Protein AF-A0A9E4IC62-F1 (afdb_monomer)

pLDDT: mean 74.71, std 20.38, range [38.25, 97.38]

Sequence (170 aa):
MLGARYSTEEQSGFHDVWRYAGFLMGIPDTILFTDESHALELIRIGTICEPPPTMEAIIMANALINSAPLVANIKDPDERDRLVNKLIYPIARGLVGDELSDQLNFPGKGKLLFPLLAYRLDQRVKKLKQSIGFAEASDFSQLLQASAYDDAGLQYLLPDHGHAERSSQW

Mean predicted aligned error: 15.12 Å

Secondary structure (DSSP, 8-state):
--S----HHHHHHHHHHHHHHHHHTT--GGGS--SHHHHHHHHHHHHHHPPPPPHHHHHHHHHHHHHHHHHTT---HHHHHHHIIIIIHHHHHHHH-HHHHHHTT-SS---THHHHHHHHHHHHHHHHHHHTS-----HHHHHHHTTS---S-------SSTT-S-PPP-

Solvent-accessible surface area (backbone atoms only — not comparable to full-atom values): 10651 Å² total; per-residue (Å²): 127,98,73,79,85,73,55,76,66,55,51,50,52,56,51,52,53,54,43,50,51,41,48,76,73,63,52,56,75,92,77,52,57,87,48,70,68,50,40,53,50,52,48,54,54,47,64,72,70,53,74,81,70,49,72,68,53,26,30,50,54,51,50,56,57,67,41,51,42,54,79,71,67,53,80,52,65,71,58,38,54,48,46,39,67,72,46,50,42,47,48,50,31,65,73,70,31,64,68,60,28,57,63,44,64,55,76,79,83,80,63,62,60,56,65,58,48,50,52,55,48,50,53,51,52,51,55,53,43,57,74,70,72,65,89,81,94,64,72,68,67,55,60,60,58,74,72,63,85,80,94,72,79,90,81,86,79,85,72,89,53,79,85,56,97,68,69,80,83,130

Nearest PDB structures (foldseek):
  5z62-assembly1_E  TM=1.525E-01  e=9.056E+00  Homo sapiens

Foldseek 3Di:
DVPDDDDPVVQVVVLVVVLVVCVVVVNDPVQRADDPVSVVVSVVVVVVPDDQDDLVSLLVVVVVLLCPVVLVVPDDPVVSVCCSLVPVLLVVCVVVHVPNSVSSVRDDDHPVCPVVVVVVVVVVVVVVVVVVDDDDDDPPVVVVVSPDDDDDDDDDDDAPDSDDPDRDDD

Structure (mmCIF, N/CA/C/O backbone):
data_AF-A0A9E4IC62-F1
#
_entry.id   AF-A0A9E4IC62-F1
#
loop_
_atom_site.group_PDB
_atom_site.id
_atom_site.type_symbol
_atom_site.label_atom_id
_atom_site.label_alt_id
_atom_site.label_comp_id
_atom_site.label_asym_id
_atom_site.label_entity_id
_atom_site.label_seq_id
_atom_site.pdbx_PDB_ins_code
_atom_site.Cartn_x
_atom_site.Cartn_y
_atom_site.Cartn_z
_atom_site.occupancy
_atom_site.B_iso_or_equiv
_atom_site.auth_seq_id
_atom_site.auth_comp_id
_atom_site.auth_asym_id
_atom_site.auth_atom_id
_atom_site.pdbx_PDB_model_num
ATOM 1 N N . MET A 1 1 ? 2.088 6.415 9.948 1.00 47.06 1 MET A N 1
ATOM 2 C CA . MET A 1 1 ? 1.971 7.596 9.056 1.00 47.06 1 MET A CA 1
ATOM 3 C C . MET A 1 1 ? 3.331 8.265 8.889 1.00 47.06 1 MET A C 1
ATOM 5 O O . MET A 1 1 ? 4.094 8.289 9.846 1.00 47.06 1 MET A O 1
ATOM 9 N N . LEU A 1 2 ? 3.639 8.804 7.704 1.00 58.84 2 LEU A N 1
ATOM 10 C CA . LEU A 1 2 ? 4.930 9.411 7.308 1.00 58.84 2 LEU A CA 1
ATOM 11 C C . LEU A 1 2 ? 5.279 10.735 8.041 1.00 58.84 2 LEU A C 1
ATOM 13 O O . LEU A 1 2 ? 5.909 11.625 7.477 1.00 58.84 2 LEU A O 1
ATOM 17 N N . GLY A 1 3 ? 4.865 10.890 9.302 1.00 67.06 3 GLY A N 1
ATOM 18 C CA . GLY A 1 3 ? 5.089 12.087 10.118 1.00 67.06 3 GLY A CA 1
ATOM 19 C C . GLY A 1 3 ? 4.026 13.181 9.982 1.00 67.06 3 GLY A C 1
ATOM 20 O O . GLY A 1 3 ? 4.205 14.252 10.560 1.00 67.06 3 GLY A O 1
ATOM 21 N N . ALA A 1 4 ? 2.931 12.930 9.256 1.00 75.56 4 ALA A N 1
ATOM 22 C CA . ALA A 1 4 ? 1.772 13.820 9.238 1.00 75.56 4 ALA A CA 1
ATOM 23 C C . ALA A 1 4 ? 1.162 13.931 10.646 1.00 75.56 4 ALA A C 1
ATOM 25 O O . ALA A 1 4 ? 1.052 12.933 11.361 1.00 75.56 4 ALA A O 1
ATOM 26 N N . ARG A 1 5 ? 0.804 15.152 11.049 1.00 80.50 5 ARG A N 1
ATOM 27 C CA . ARG A 1 5 ? 0.121 15.434 12.315 1.00 80.50 5 ARG A CA 1
ATOM 28 C C . ARG A 1 5 ? -1.299 15.861 11.992 1.00 80.50 5 ARG A C 1
ATOM 30 O O . ARG A 1 5 ? -1.471 16.821 11.252 1.00 80.50 5 ARG A O 1
ATOM 37 N N . TYR A 1 6 ? -2.259 15.157 12.569 1.00 83.31 6 TYR A N 1
ATOM 38 C CA . TYR A 1 6 ? -3.678 15.453 12.442 1.00 83.31 6 TYR A CA 1
ATOM 39 C C . TYR A 1 6 ? -4.208 15.914 13.795 1.00 83.31 6 TYR A C 1
ATOM 41 O O . TYR A 1 6 ? -3.766 15.424 14.838 1.00 83.31 6 TYR A O 1
ATOM 49 N N . SER A 1 7 ? -5.135 16.861 13.775 1.00 89.06 7 SER A N 1
ATOM 50 C CA . SER A 1 7 ? -5.974 17.171 14.927 1.00 89.06 7 SER A CA 1
ATOM 51 C C . SER A 1 7 ? -6.918 16.004 15.235 1.00 89.06 7 SER A C 1
ATOM 53 O O . SER A 1 7 ? -7.176 15.147 14.390 1.00 89.06 7 SER A O 1
ATOM 55 N N . THR A 1 8 ? -7.456 15.971 16.454 1.00 88.69 8 THR A N 1
ATOM 56 C CA . THR A 1 8 ? -8.436 14.953 16.862 1.00 88.69 8 THR A CA 1
ATOM 57 C C . THR A 1 8 ? -9.689 14.981 15.984 1.00 88.69 8 THR A C 1
ATOM 59 O O . THR A 1 8 ? -10.233 13.931 15.658 1.00 88.69 8 THR A O 1
ATOM 62 N N . GLU A 1 9 ? -10.118 16.172 15.560 1.00 89.81 9 GLU A N 1
ATOM 63 C CA . GLU A 1 9 ? -11.264 16.344 14.663 1.00 89.81 9 GLU A CA 1
ATOM 64 C C . GLU A 1 9 ? -10.987 15.753 13.274 1.00 89.81 9 GLU A C 1
ATOM 66 O O . GLU A 1 9 ? -11.794 14.976 12.769 1.00 89.81 9 GLU A O 1
ATOM 71 N N . GLU A 1 10 ? -9.815 16.029 12.690 1.00 88.31 10 GLU A N 1
ATOM 72 C CA . GLU A 1 10 ? -9.419 15.442 11.403 1.00 88.31 10 GLU A CA 1
ATOM 73 C C . GLU A 1 10 ? -9.332 13.914 11.477 1.00 88.31 10 GLU A C 1
ATOM 75 O O . GLU A 1 10 ? -9.809 13.232 10.574 1.00 88.31 10 GLU A O 1
ATOM 80 N N . GLN A 1 11 ? -8.760 13.362 12.553 1.00 86.12 11 GLN A N 1
ATOM 81 C CA . GLN A 1 11 ? -8.681 11.909 12.749 1.00 86.12 11 GLN A CA 1
ATOM 82 C C . GLN A 1 11 ? -10.071 11.272 12.814 1.00 86.12 11 GLN A C 1
ATOM 84 O O . GLN A 1 11 ? -10.315 10.276 12.134 1.00 86.12 11 GLN A O 1
ATOM 89 N N . SER A 1 12 ? -10.992 11.869 13.578 1.00 85.88 12 SER A N 1
ATOM 90 C CA . SER A 1 12 ? -12.381 11.401 13.647 1.00 85.88 12 SER A CA 1
ATOM 91 C C . SER A 1 12 ? -13.050 11.455 12.276 1.00 85.88 12 SER A C 1
ATOM 93 O O . SER A 1 12 ? -13.643 10.469 11.849 1.00 85.88 12 SER A O 1
ATOM 95 N N . GLY A 1 13 ? -12.879 12.560 11.543 1.00 88.69 13 GLY A N 1
ATOM 96 C CA . GLY A 1 13 ? -13.423 12.704 10.194 1.00 88.69 13 GLY A CA 1
ATOM 97 C C . GLY A 1 13 ? -12.909 11.634 9.226 1.00 88.69 13 GLY A C 1
ATOM 98 O O . GLY A 1 13 ? -13.690 11.069 8.462 1.00 88.69 13 GLY A O 1
ATOM 99 N N . PHE A 1 14 ? -11.617 11.289 9.286 1.00 88.19 14 PHE A N 1
ATOM 100 C CA . PHE A 1 14 ? -11.068 10.184 8.493 1.00 88.19 14 PHE A CA 1
ATOM 101 C C . PHE A 1 14 ? -11.708 8.838 8.852 1.00 88.19 14 PHE A C 1
ATOM 103 O O . PHE A 1 14 ? -12.052 8.073 7.948 1.00 88.19 14 PHE A O 1
ATOM 110 N N . HIS A 1 15 ? -11.885 8.543 10.141 1.00 89.81 15 HIS A N 1
ATOM 111 C CA . HIS A 1 15 ? -12.514 7.297 10.583 1.00 89.81 15 HIS A CA 1
ATOM 112 C C . HIS A 1 15 ? -13.972 7.199 10.129 1.00 89.81 15 HIS A C 1
ATOM 114 O O . HIS A 1 15 ? -14.364 6.170 9.580 1.00 89.81 15 HIS A O 1
ATOM 120 N N . ASP A 1 16 ? -14.746 8.272 10.282 1.00 91.81 16 ASP A N 1
ATOM 121 C CA . ASP A 1 16 ? -16.166 8.293 9.931 1.00 91.81 16 ASP A CA 1
ATOM 122 C C . ASP A 1 16 ? -16.386 8.092 8.429 1.00 91.81 16 ASP A C 1
ATOM 124 O O . ASP A 1 16 ? -17.244 7.302 8.028 1.00 91.81 16 ASP A O 1
ATOM 128 N N . VAL A 1 17 ? -15.569 8.737 7.588 1.00 94.31 17 VAL A N 1
ATOM 129 C CA . VAL A 1 17 ? -15.640 8.579 6.127 1.00 94.31 17 VAL A CA 1
ATOM 130 C C . VAL A 1 17 ? -15.375 7.131 5.720 1.00 94.31 17 VAL A C 1
ATOM 132 O O . VAL A 1 17 ? -16.151 6.560 4.953 1.00 94.31 17 VAL A O 1
ATOM 135 N N . TRP A 1 18 ? -14.317 6.508 6.245 1.00 93.81 18 TRP A N 1
ATOM 136 C CA . TRP A 1 18 ? -13.982 5.123 5.898 1.00 93.81 18 TRP A CA 1
ATOM 137 C C . TRP A 1 18 ? -14.968 4.108 6.478 1.00 93.81 18 TRP A C 1
ATOM 139 O O . TRP A 1 18 ? -15.310 3.134 5.804 1.00 93.81 18 TRP A O 1
ATOM 149 N N . ARG A 1 19 ? -15.480 4.349 7.690 1.00 93.75 19 ARG A N 1
ATOM 150 C CA . ARG A 1 19 ? -16.527 3.522 8.299 1.00 93.75 19 ARG A CA 1
ATOM 151 C C . ARG A 1 19 ? -17.801 3.577 7.459 1.00 93.75 19 ARG A C 1
ATOM 153 O O . ARG A 1 19 ? -18.380 2.539 7.144 1.00 93.75 19 ARG A O 1
ATOM 160 N N . TYR A 1 20 ? -18.214 4.772 7.046 1.00 95.19 20 TYR A N 1
ATOM 161 C CA . TYR A 1 20 ? -19.399 4.946 6.213 1.00 95.19 20 TYR A CA 1
ATOM 162 C C . TYR A 1 20 ? -19.219 4.350 4.812 1.00 95.19 20 TYR A C 1
ATOM 164 O O . TYR A 1 20 ? -20.123 3.684 4.311 1.00 95.19 20 TYR A O 1
ATOM 172 N N . ALA A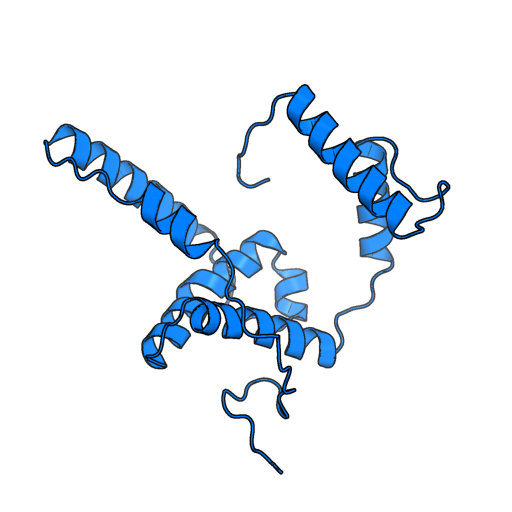 1 21 ? -18.040 4.501 4.202 1.00 95.88 21 ALA A N 1
ATOM 173 C CA . ALA A 1 21 ? -17.723 3.834 2.941 1.00 95.88 21 ALA A CA 1
ATOM 174 C C . ALA A 1 21 ? -17.842 2.303 3.065 1.00 95.88 21 ALA A C 1
ATOM 176 O O . ALA A 1 21 ? -18.448 1.664 2.208 1.00 95.88 21 ALA A O 1
ATOM 177 N N . GLY A 1 22 ? -17.337 1.718 4.157 1.00 94.00 22 GLY A N 1
ATOM 178 C CA . GLY A 1 22 ? -17.493 0.292 4.455 1.00 94.00 22 GLY A CA 1
ATOM 179 C C . GLY A 1 22 ? -18.956 -0.140 4.578 1.00 94.00 22 GLY A C 1
ATOM 180 O O . GLY A 1 22 ? -19.361 -1.133 3.974 1.00 94.00 22 GLY A O 1
ATOM 181 N N . PHE A 1 23 ? -19.765 0.646 5.291 1.00 96.12 23 PHE A N 1
ATOM 182 C CA . PHE A 1 23 ? -21.206 0.420 5.398 1.00 96.12 23 PHE A CA 1
ATOM 183 C C . PHE A 1 23 ? -21.894 0.430 4.022 1.00 96.12 23 PHE A C 1
ATOM 185 O O . PHE A 1 23 ? -22.658 -0.481 3.706 1.00 96.12 23 PHE A O 1
ATOM 192 N N . LEU A 1 24 ? -21.579 1.409 3.166 1.00 97.38 24 LEU A N 1
ATOM 193 C CA . LEU A 1 24 ? -22.135 1.496 1.810 1.00 97.38 24 LEU A CA 1
ATOM 194 C C . LEU A 1 24 ? -21.718 0.327 0.905 1.00 97.38 24 LEU A C 1
ATOM 196 O O . LEU A 1 24 ? -22.486 -0.065 0.030 1.00 97.38 24 LEU A O 1
ATOM 200 N N . MET A 1 25 ? -20.534 -0.252 1.124 1.00 96.88 25 MET A N 1
ATOM 201 C CA . MET A 1 25 ? -20.084 -1.467 0.433 1.00 96.88 25 MET A CA 1
ATOM 202 C C . MET A 1 25 ? -20.756 -2.750 0.958 1.00 96.88 25 MET A C 1
ATOM 204 O O . MET A 1 25 ? -20.513 -3.826 0.417 1.00 96.88 25 MET A O 1
ATOM 208 N N . GLY A 1 26 ? -21.607 -2.654 1.986 1.00 96.06 26 GLY A N 1
ATOM 209 C CA . GLY A 1 26 ? -22.339 -3.787 2.554 1.00 96.06 26 GLY A CA 1
ATOM 210 C C . GLY A 1 26 ? -21.545 -4.600 3.577 1.00 96.06 26 GLY A C 1
ATOM 211 O O . GLY A 1 26 ? -21.886 -5.756 3.827 1.00 96.06 26 GLY A O 1
ATOM 212 N N . ILE A 1 27 ? -20.490 -4.027 4.169 1.00 94.62 27 ILE A N 1
ATOM 213 C CA . ILE A 1 27 ? -19.766 -4.672 5.271 1.00 94.62 27 ILE A CA 1
ATOM 214 C C . ILE A 1 27 ? -20.720 -4.813 6.471 1.00 94.62 27 ILE A C 1
ATOM 216 O O . ILE A 1 27 ? -21.293 -3.809 6.897 1.00 94.62 27 ILE A O 1
ATOM 220 N N . PRO A 1 28 ? -20.895 -6.022 7.041 1.00 94.00 28 PRO A N 1
ATOM 221 C CA . PRO A 1 28 ? -21.763 -6.219 8.197 1.00 94.00 28 PRO A CA 1
ATOM 222 C C . PRO A 1 28 ? -21.336 -5.366 9.395 1.00 94.00 28 PRO A C 1
ATOM 224 O O . PRO A 1 28 ? -20.153 -5.328 9.739 1.00 94.00 28 PRO A O 1
ATOM 227 N N . ASP A 1 29 ? -22.308 -4.783 10.102 1.00 91.31 29 ASP A N 1
ATOM 228 C CA . ASP A 1 29 ? -22.068 -3.964 11.302 1.00 91.31 29 ASP A CA 1
ATOM 229 C C . ASP A 1 29 ? -21.230 -4.690 12.369 1.00 91.31 29 ASP A C 1
ATOM 231 O O . ASP A 1 29 ? -20.501 -4.056 13.127 1.00 91.31 29 ASP A O 1
ATOM 235 N N . THR A 1 30 ? -21.290 -6.026 12.403 1.00 91.25 30 THR A N 1
ATOM 236 C CA . THR A 1 30 ? -20.531 -6.875 13.333 1.00 91.25 30 THR A CA 1
ATOM 237 C C . THR A 1 30 ? -19.019 -6.841 13.119 1.00 91.25 30 THR A C 1
ATOM 239 O O . THR A 1 30 ? -18.286 -7.199 14.034 1.00 91.25 30 THR A O 1
ATOM 242 N N . ILE A 1 31 ? -18.551 -6.463 11.926 1.00 90.94 31 ILE A N 1
ATOM 243 C CA . ILE A 1 31 ? -17.119 -6.359 11.590 1.00 90.94 31 ILE A CA 1
ATOM 244 C C . ILE A 1 31 ? -16.727 -4.944 11.147 1.00 90.94 31 ILE A C 1
ATOM 246 O O . ILE A 1 31 ? -15.615 -4.718 10.675 1.00 90.94 31 ILE A O 1
ATOM 250 N N . LEU A 1 32 ? -17.639 -3.980 11.287 1.00 94.25 32 LEU A N 1
ATOM 251 C CA . LEU A 1 32 ? -17.384 -2.588 10.961 1.00 94.25 32 LEU A CA 1
ATOM 252 C C . LEU A 1 32 ? -16.737 -1.888 12.167 1.00 94.25 32 LEU A C 1
ATOM 254 O O . LEU A 1 32 ? -17.360 -1.743 13.222 1.00 94.25 32 LEU A O 1
ATOM 258 N N . PHE A 1 33 ? -15.493 -1.431 12.007 1.00 93.56 33 PHE A N 1
ATOM 259 C CA . PHE A 1 33 ? -14.703 -0.831 13.089 1.00 93.56 33 PHE A CA 1
ATOM 260 C C . PHE A 1 33 ? -15.374 0.408 13.694 1.00 93.56 33 PHE A C 1
ATOM 262 O O . PHE A 1 33 ? -15.896 1.252 12.969 1.00 93.56 33 PHE A O 1
ATOM 269 N N . THR A 1 34 ? -15.354 0.536 15.017 1.00 91.38 34 THR A N 1
ATOM 270 C CA . THR A 1 34 ? -16.027 1.613 15.775 1.00 91.38 34 THR A CA 1
ATOM 271 C C . THR A 1 34 ? -15.110 2.771 16.130 1.00 91.38 34 THR A C 1
ATOM 273 O O . THR A 1 34 ? -15.565 3.895 16.304 1.00 91.38 34 THR A O 1
ATOM 276 N N . ASP A 1 35 ? -13.822 2.483 16.246 1.00 89.50 35 ASP A N 1
ATOM 277 C CA . ASP A 1 35 ? -12.777 3.399 16.670 1.00 89.50 35 ASP A CA 1
ATOM 278 C C . ASP A 1 35 ? -11.429 2.897 16.133 1.00 89.50 35 ASP A C 1
ATOM 280 O O . ASP A 1 35 ? -11.333 1.809 15.556 1.00 89.50 35 ASP A O 1
ATOM 284 N N . GLU A 1 36 ? -10.380 3.697 16.321 1.00 88.81 36 GLU A N 1
ATOM 285 C CA . GLU A 1 36 ? -9.031 3.379 15.844 1.00 88.81 36 GLU A CA 1
ATOM 286 C C . GLU A 1 36 ? -8.491 2.072 16.434 1.00 88.81 36 GLU A C 1
ATOM 288 O O . GLU A 1 36 ? -7.866 1.284 15.726 1.00 88.81 36 GLU A O 1
ATOM 293 N N . SER A 1 37 ? -8.744 1.812 17.720 1.00 91.62 37 SER A N 1
ATOM 294 C CA . SER A 1 37 ? -8.218 0.621 18.390 1.00 91.62 37 SER A CA 1
ATOM 295 C C . SER A 1 37 ? -8.841 -0.653 17.823 1.00 91.62 37 SER A C 1
ATOM 297 O O . SER A 1 37 ? -8.121 -1.600 17.501 1.00 91.62 37 SER A O 1
ATOM 299 N N . HIS A 1 38 ? -10.153 -0.629 17.587 1.00 92.69 38 HIS A N 1
ATOM 300 C CA . HIS A 1 38 ? -10.875 -1.709 16.928 1.00 92.69 38 HIS A CA 1
ATOM 301 C C . HIS A 1 38 ? -10.418 -1.878 15.468 1.00 92.69 38 HIS A C 1
ATOM 303 O O . HIS A 1 38 ? -10.206 -3.002 15.016 1.00 92.69 38 HIS A O 1
ATOM 309 N N . ALA A 1 39 ? -10.182 -0.784 14.734 1.00 91.81 39 ALA A N 1
ATOM 310 C CA . ALA A 1 39 ? -9.661 -0.853 13.368 1.00 91.81 39 ALA A CA 1
ATOM 311 C C . ALA A 1 39 ? -8.280 -1.532 13.309 1.00 91.81 39 ALA A C 1
ATOM 313 O O . ALA A 1 39 ? -8.052 -2.402 12.469 1.00 91.81 39 ALA A O 1
ATOM 314 N N . LEU A 1 40 ? -7.372 -1.185 14.226 1.00 92.06 40 LEU A N 1
ATOM 315 C CA . LEU A 1 40 ? -6.044 -1.800 14.319 1.00 92.06 40 LEU A CA 1
ATOM 316 C C . LEU A 1 40 ? -6.111 -3.285 14.690 1.00 92.06 40 LEU A C 1
ATOM 318 O O . LEU A 1 40 ? -5.325 -4.084 14.177 1.00 92.06 40 LEU A O 1
ATOM 322 N N . GLU A 1 41 ? -7.048 -3.672 15.555 1.00 93.88 41 GLU A N 1
ATOM 323 C CA . GLU A 1 41 ? -7.280 -5.078 15.883 1.00 93.88 41 GLU A CA 1
ATOM 324 C C . GLU A 1 41 ? -7.788 -5.868 14.670 1.00 93.88 41 GLU A C 1
ATOM 326 O O . GLU A 1 41 ? -7.249 -6.936 14.373 1.00 93.88 41 GLU A O 1
ATOM 331 N N . LEU A 1 42 ? -8.749 -5.323 13.917 1.00 93.25 42 LEU A N 1
ATOM 332 C CA . LEU A 1 42 ? -9.238 -5.946 12.685 1.00 93.25 42 LEU A CA 1
ATOM 333 C C . LEU A 1 42 ? -8.139 -6.068 11.628 1.00 93.25 42 LEU A C 1
ATOM 335 O O . LEU A 1 42 ? -8.030 -7.118 10.998 1.00 93.25 42 LEU A O 1
ATOM 339 N N . ILE A 1 43 ? -7.286 -5.048 11.474 1.00 91.44 43 ILE A N 1
ATOM 340 C CA . ILE A 1 43 ? -6.111 -5.115 10.592 1.00 91.44 43 ILE A CA 1
ATOM 341 C C . ILE A 1 43 ? -5.195 -6.257 11.032 1.00 91.44 43 ILE A C 1
ATOM 343 O O . ILE A 1 43 ? -4.824 -7.088 10.211 1.00 91.44 43 ILE A O 1
ATOM 347 N N . ARG A 1 44 ? -4.872 -6.351 12.329 1.00 93.25 44 ARG A N 1
ATOM 348 C CA . ARG A 1 44 ? -4.022 -7.425 12.861 1.00 93.25 44 ARG A CA 1
ATOM 349 C C . ARG A 1 44 ? -4.608 -8.809 12.576 1.00 93.25 44 ARG A C 1
ATOM 351 O O . ARG A 1 44 ? -3.861 -9.701 12.183 1.00 93.25 44 ARG A O 1
ATOM 358 N N . ILE A 1 45 ? -5.909 -8.999 12.796 1.00 93.31 45 ILE A N 1
ATOM 359 C CA . ILE A 1 45 ? -6.592 -10.267 12.501 1.00 93.31 45 ILE A CA 1
ATOM 360 C C . ILE A 1 45 ? -6.513 -10.559 11.000 1.00 93.31 45 ILE A C 1
ATOM 362 O O . ILE A 1 45 ? -6.095 -11.650 10.619 1.00 93.31 45 ILE A O 1
ATOM 366 N N . GLY A 1 46 ? -6.839 -9.572 10.161 1.00 90.50 46 GLY A N 1
ATOM 367 C CA . GLY A 1 46 ? -6.768 -9.679 8.705 1.00 90.50 46 GLY A CA 1
ATOM 368 C C . GLY A 1 46 ? -5.386 -10.113 8.223 1.00 90.50 46 GLY A C 1
ATOM 369 O O . GLY A 1 46 ? -5.280 -11.105 7.511 1.00 90.50 46 GLY A O 1
ATOM 370 N N . THR A 1 47 ? -4.324 -9.458 8.698 1.00 88.19 47 THR A N 1
ATOM 371 C CA . THR A 1 47 ? -2.938 -9.780 8.324 1.00 88.19 47 THR A CA 1
ATOM 372 C C . THR A 1 47 ? -2.519 -11.197 8.731 1.00 88.19 47 THR A C 1
ATOM 374 O O . THR A 1 47 ? -1.717 -11.811 8.040 1.00 88.19 47 THR A O 1
ATOM 377 N N . ILE A 1 48 ? -3.043 -11.746 9.833 1.00 91.56 48 ILE A N 1
ATOM 378 C CA . ILE A 1 48 ? -2.745 -13.131 10.251 1.00 91.56 48 ILE A CA 1
ATOM 379 C C . ILE A 1 48 ? -3.484 -14.150 9.374 1.00 91.56 48 ILE A C 1
ATOM 381 O O . ILE A 1 48 ? -2.987 -15.253 9.148 1.00 91.56 48 ILE A O 1
ATOM 385 N N . CYS A 1 49 ? -4.686 -13.804 8.916 1.00 92.38 49 CYS A N 1
ATOM 386 C CA . CYS A 1 49 ? -5.517 -14.676 8.092 1.00 92.38 49 CYS A CA 1
ATOM 387 C C . CYS A 1 49 ? -5.172 -14.612 6.597 1.00 92.38 49 CYS A C 1
ATOM 389 O O . CYS A 1 49 ? -5.614 -15.479 5.842 1.00 92.38 49 CYS A O 1
ATOM 391 N N . GLU A 1 50 ? -4.422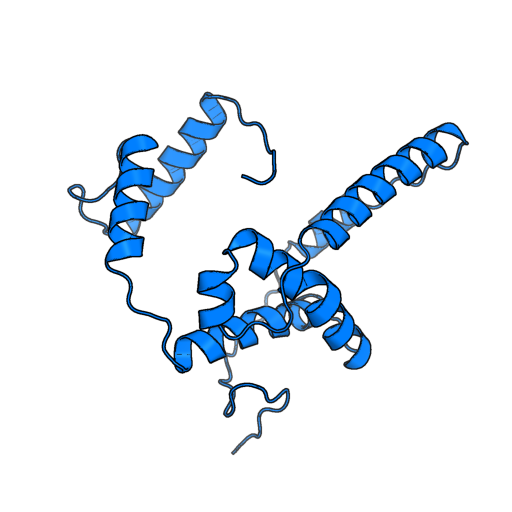 -13.600 6.164 1.00 90.12 50 GLU A N 1
ATOM 392 C CA . GLU A 1 50 ? -4.059 -13.406 4.766 1.00 90.12 50 GLU A CA 1
ATOM 393 C C . GLU A 1 50 ? -2.989 -14.424 4.325 1.00 90.12 50 GLU A C 1
ATOM 395 O O . GLU A 1 50 ? -1.937 -14.543 4.963 1.00 90.12 50 GLU A O 1
ATOM 400 N N . PRO A 1 51 ? -3.236 -15.207 3.259 1.00 92.75 51 PRO A N 1
ATOM 401 C CA . PRO A 1 51 ? -2.236 -16.124 2.733 1.00 92.75 51 PRO A CA 1
ATOM 402 C C . PRO A 1 51 ? -1.099 -15.359 2.037 1.00 92.75 51 PRO A C 1
ATOM 404 O O . PRO A 1 51 ? -1.295 -14.226 1.5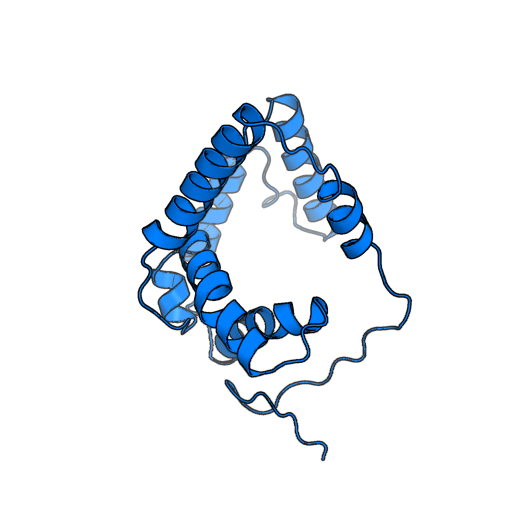93 1.00 92.75 51 PRO A O 1
ATOM 407 N N . PRO A 1 52 ? 0.079 -15.985 1.858 1.00 92.56 52 PRO A N 1
ATOM 408 C CA . PRO A 1 52 ? 1.147 -15.397 1.059 1.00 92.56 52 PRO A CA 1
ATOM 409 C C . PRO A 1 52 ? 0.671 -15.040 -0.363 1.00 92.56 52 PRO A C 1
ATOM 411 O O . PRO A 1 52 ? -0.133 -15.789 -0.934 1.00 92.56 52 PRO A O 1
ATOM 414 N N . PRO A 1 53 ? 1.185 -13.949 -0.965 1.00 94.38 53 PRO A N 1
ATOM 415 C CA . PRO A 1 53 ? 0.837 -13.542 -2.321 1.00 94.38 53 PRO A CA 1
ATOM 416 C C . PRO A 1 53 ? 1.020 -14.671 -3.339 1.00 94.38 53 PRO A C 1
ATOM 418 O O . PRO A 1 53 ? 2.070 -15.315 -3.400 1.00 94.38 53 PRO A O 1
ATOM 421 N N . THR A 1 54 ? 0.004 -14.893 -4.173 1.00 96.38 54 THR A N 1
ATOM 422 C CA . THR A 1 54 ? 0.111 -15.811 -5.312 1.00 96.38 54 THR A CA 1
ATOM 423 C C . THR A 1 54 ? 0.911 -15.177 -6.449 1.00 96.38 54 THR A C 1
ATOM 425 O O . THR A 1 54 ? 1.195 -13.976 -6.445 1.00 96.38 54 THR A O 1
ATOM 428 N N . MET A 1 55 ? 1.257 -15.971 -7.464 1.00 94.94 55 MET A N 1
ATOM 429 C CA . MET A 1 55 ? 1.966 -15.463 -8.642 1.00 94.94 55 MET A CA 1
ATOM 430 C C . MET A 1 55 ? 1.189 -14.333 -9.332 1.00 94.94 55 MET A C 1
ATOM 432 O O . MET A 1 55 ? 1.775 -13.337 -9.740 1.00 94.94 55 MET A O 1
ATOM 436 N N . GLU A 1 56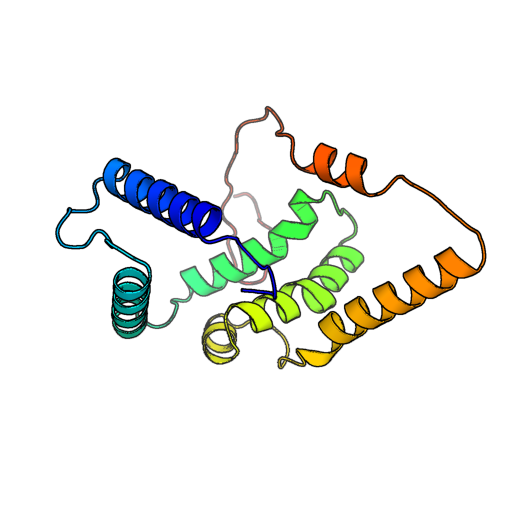 ? -0.134 -14.441 -9.408 1.00 95.56 56 GLU A N 1
ATOM 437 C CA . GLU A 1 56 ? -1.001 -13.422 -10.002 1.00 95.56 56 GLU A CA 1
ATOM 438 C C . GLU A 1 56 ? -0.933 -12.108 -9.216 1.00 95.56 56 GLU A C 1
ATOM 440 O O . GLU A 1 56 ? -0.808 -11.037 -9.810 1.00 95.56 56 GLU A O 1
ATOM 445 N N . ALA A 1 57 ? -0.941 -12.184 -7.880 1.00 94.12 57 ALA A N 1
ATOM 446 C CA . ALA A 1 57 ? -0.793 -11.016 -7.017 1.00 94.12 57 ALA A CA 1
ATOM 447 C C . ALA A 1 57 ? 0.587 -10.357 -7.186 1.00 94.12 57 ALA A C 1
ATOM 449 O O . ALA A 1 57 ? 0.680 -9.132 -7.281 1.00 94.12 57 ALA A O 1
ATOM 450 N N . ILE A 1 58 ? 1.648 -11.164 -7.294 1.00 95.06 58 ILE A N 1
ATOM 451 C CA . ILE A 1 58 ? 3.017 -10.693 -7.551 1.00 95.06 58 ILE A CA 1
ATOM 452 C C . ILE A 1 58 ? 3.087 -9.945 -8.887 1.00 95.06 58 ILE A C 1
ATOM 454 O O . ILE A 1 58 ? 3.600 -8.824 -8.946 1.00 95.06 58 ILE A O 1
ATOM 458 N N . ILE A 1 59 ? 2.550 -10.535 -9.959 1.00 94.69 59 ILE A N 1
ATOM 459 C CA . ILE A 1 59 ? 2.537 -9.925 -11.294 1.00 94.69 59 ILE A CA 1
ATOM 460 C C . ILE A 1 59 ? 1.759 -8.610 -11.266 1.00 94.69 59 ILE A C 1
ATOM 462 O O . ILE A 1 59 ? 2.252 -7.593 -11.751 1.00 94.69 59 ILE A O 1
ATOM 466 N N . MET A 1 60 ? 0.578 -8.603 -10.645 1.00 95.56 60 MET A N 1
ATOM 467 C CA . MET A 1 60 ? -0.264 -7.414 -10.544 1.00 95.56 60 MET A CA 1
ATOM 468 C C . MET A 1 60 ? 0.426 -6.281 -9.774 1.00 95.56 60 MET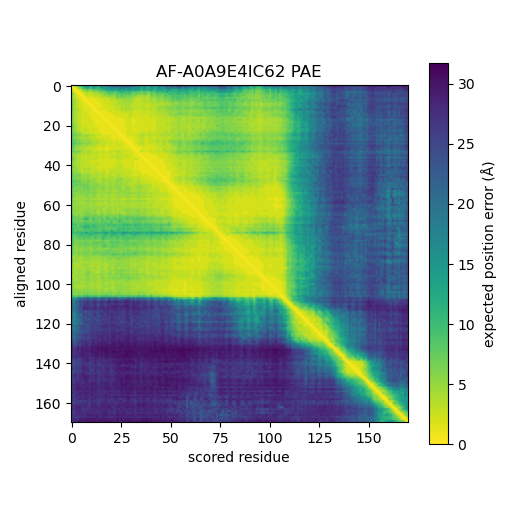 A C 1
ATOM 470 O O . MET A 1 60 ? 0.406 -5.135 -10.224 1.00 95.56 60 MET A O 1
ATOM 474 N N . ALA A 1 61 ? 1.083 -6.583 -8.652 1.00 93.75 61 ALA A N 1
ATOM 475 C CA . ALA A 1 61 ? 1.799 -5.585 -7.861 1.00 93.75 61 ALA A CA 1
ATOM 476 C C . ALA A 1 61 ? 2.953 -4.942 -8.651 1.00 93.75 61 ALA A C 1
ATOM 478 O O . ALA A 1 61 ? 3.106 -3.718 -8.658 1.00 93.75 61 ALA A O 1
ATOM 479 N N . ASN A 1 62 ? 3.740 -5.753 -9.363 1.00 93.50 62 ASN A N 1
ATOM 480 C CA . ASN A 1 62 ? 4.833 -5.251 -10.194 1.00 93.50 62 ASN A CA 1
ATOM 481 C C . ASN A 1 62 ? 4.302 -4.471 -11.409 1.00 93.50 62 ASN A C 1
ATOM 483 O O . ASN A 1 62 ? 4.855 -3.429 -11.756 1.00 93.50 62 ASN A O 1
ATOM 487 N N . ALA A 1 63 ? 3.204 -4.912 -12.030 1.00 93.06 63 ALA A N 1
ATOM 488 C CA . ALA A 1 63 ? 2.558 -4.181 -13.119 1.00 93.06 63 ALA A CA 1
ATOM 489 C C . ALA A 1 63 ? 2.058 -2.801 -12.661 1.00 93.06 63 ALA A C 1
ATOM 491 O O . ALA A 1 63 ? 2.295 -1.808 -13.349 1.00 93.06 63 ALA A O 1
ATOM 492 N N . LEU A 1 64 ? 1.451 -2.711 -11.472 1.00 92.88 64 LEU A N 1
ATOM 493 C CA . LEU A 1 64 ? 0.999 -1.443 -10.899 1.00 92.88 64 LEU A CA 1
ATOM 494 C C . LEU A 1 64 ? 2.168 -0.463 -10.726 1.00 92.88 64 LEU A C 1
ATOM 496 O O . LEU A 1 64 ? 2.080 0.687 -11.158 1.00 92.88 64 LEU A O 1
ATOM 500 N N . ILE A 1 65 ? 3.288 -0.925 -10.166 1.00 91.19 65 ILE A N 1
ATOM 501 C CA . ILE A 1 65 ? 4.486 -0.097 -9.970 1.00 91.19 65 ILE A CA 1
ATOM 502 C C . ILE A 1 65 ? 5.066 0.370 -11.311 1.00 91.19 65 ILE A C 1
ATOM 504 O O . ILE A 1 65 ? 5.357 1.556 -11.476 1.00 91.19 65 ILE A O 1
ATOM 508 N N . ASN A 1 66 ? 5.192 -0.538 -12.282 1.00 89.50 66 ASN A N 1
ATOM 509 C CA . ASN A 1 66 ? 5.718 -0.214 -13.610 1.00 89.50 66 ASN A CA 1
ATOM 510 C C . ASN A 1 66 ? 4.773 0.675 -14.436 1.00 89.50 66 ASN A C 1
ATOM 512 O O . ASN A 1 66 ? 5.218 1.348 -15.362 1.00 89.50 66 ASN A O 1
ATOM 516 N N . SER A 1 67 ? 3.481 0.719 -14.098 1.00 89.44 67 SER A N 1
ATOM 517 C CA . SER A 1 67 ? 2.507 1.583 -14.772 1.00 89.44 67 SER A CA 1
ATOM 518 C C . SER A 1 67 ? 2.586 3.048 -14.333 1.00 89.44 67 SER A C 1
ATOM 520 O O . SER A 1 67 ? 2.213 3.937 -15.098 1.00 89.44 67 SER A O 1
ATOM 522 N N . ALA A 1 68 ? 3.116 3.335 -13.139 1.00 87.25 68 ALA A N 1
ATOM 523 C CA . ALA A 1 68 ? 3.129 4.692 -12.592 1.00 87.25 68 ALA A CA 1
ATOM 524 C C . ALA A 1 68 ? 3.851 5.721 -13.498 1.00 87.25 68 ALA A C 1
ATOM 526 O O . ALA A 1 68 ? 3.282 6.788 -13.742 1.00 87.25 68 ALA A O 1
ATOM 527 N N . PRO A 1 69 ? 5.037 5.434 -14.079 1.00 88.50 69 PRO A N 1
ATOM 528 C CA . PRO A 1 69 ? 5.666 6.334 -15.049 1.00 88.50 69 PRO A CA 1
ATOM 529 C C . PRO A 1 69 ? 4.857 6.527 -16.338 1.00 88.50 69 PRO A C 1
ATOM 531 O O . PRO A 1 69 ? 4.919 7.599 -16.939 1.00 88.50 69 PRO A O 1
ATOM 534 N N . LEU A 1 70 ? 4.105 5.507 -16.769 1.00 86.50 70 LEU A N 1
ATOM 535 C CA . LEU A 1 70 ? 3.271 5.586 -17.971 1.00 86.50 70 LEU A CA 1
ATOM 536 C C . LEU A 1 70 ? 2.109 6.557 -17.758 1.00 86.50 70 LEU A C 1
ATOM 538 O O . LEU A 1 70 ? 1.856 7.400 -18.614 1.00 86.50 70 LEU A O 1
ATOM 542 N N . VAL A 1 71 ? 1.465 6.494 -16.589 1.00 85.19 71 VAL A N 1
ATOM 543 C CA . VAL A 1 71 ? 0.411 7.444 -16.192 1.00 85.19 71 VAL A CA 1
ATOM 544 C C . VAL A 1 71 ? 0.969 8.867 -16.070 1.00 85.19 71 VAL A C 1
ATOM 546 O O . VAL A 1 71 ? 0.301 9.827 -16.438 1.00 85.19 71 VAL A O 1
ATOM 549 N N . ALA A 1 72 ? 2.226 9.011 -15.642 1.00 83.44 72 ALA A N 1
ATOM 550 C CA . ALA A 1 72 ? 2.939 10.289 -15.622 1.00 83.44 72 ALA A CA 1
ATOM 551 C C . ALA A 1 72 ? 3.454 10.751 -17.007 1.00 83.44 72 ALA A C 1
ATOM 553 O O . ALA A 1 72 ? 4.156 11.757 -17.092 1.00 83.44 72 ALA A O 1
ATOM 554 N N . ASN A 1 73 ? 3.117 10.036 -18.089 1.00 88.88 73 ASN A N 1
ATOM 555 C CA . ASN A 1 73 ? 3.500 10.335 -19.472 1.00 88.88 73 ASN A CA 1
ATOM 556 C C . ASN A 1 73 ? 5.027 10.363 -19.724 1.00 88.88 73 ASN A C 1
ATOM 558 O O . ASN A 1 73 ? 5.511 11.075 -20.608 1.00 88.88 73 ASN A O 1
ATOM 562 N N . ILE A 1 74 ? 5.798 9.567 -18.972 1.00 84.38 74 ILE A N 1
ATOM 563 C CA . ILE A 1 74 ? 7.245 9.394 -19.173 1.00 84.38 74 ILE A CA 1
ATOM 564 C C . ILE A 1 74 ? 7.469 8.375 -20.296 1.00 84.38 74 ILE A C 1
ATOM 566 O O . ILE A 1 74 ? 7.236 7.171 -20.149 1.00 84.38 74 ILE A O 1
ATOM 570 N N . LYS A 1 75 ? 7.909 8.869 -21.456 1.00 85.12 75 LYS A N 1
ATOM 571 C CA . LYS A 1 75 ? 8.002 8.068 -22.688 1.00 85.12 75 LYS A CA 1
ATOM 572 C C . LYS A 1 75 ? 9.327 7.335 -22.850 1.00 85.12 75 LYS A C 1
ATOM 574 O O . LYS A 1 75 ? 9.335 6.281 -23.486 1.00 85.12 75 LYS A O 1
ATOM 579 N N . ASP A 1 76 ? 10.406 7.871 -22.288 1.00 91.06 76 ASP A N 1
ATOM 580 C CA . ASP A 1 76 ? 11.740 7.283 -22.392 1.00 91.06 76 ASP A CA 1
ATOM 581 C C . ASP A 1 76 ? 11.852 6.019 -21.515 1.00 91.06 76 ASP A C 1
ATOM 583 O O . ASP A 1 76 ? 11.711 6.125 -20.293 1.00 91.06 76 ASP A O 1
ATOM 587 N N . PRO A 1 77 ? 12.078 4.825 -22.101 1.00 87.25 77 PRO A N 1
ATOM 588 C CA . PRO A 1 77 ? 12.205 3.579 -21.345 1.00 87.25 77 PRO A CA 1
ATOM 589 C C . PRO A 1 77 ? 13.314 3.618 -20.288 1.00 87.25 77 PRO A C 1
ATOM 591 O O . PRO A 1 77 ? 13.097 3.175 -19.161 1.00 87.25 77 PRO A O 1
ATOM 594 N N . ASP A 1 78 ? 14.464 4.220 -20.604 1.00 89.62 78 ASP A N 1
ATOM 595 C CA . ASP A 1 78 ? 15.602 4.268 -19.679 1.00 89.62 78 ASP A CA 1
ATOM 596 C C . ASP A 1 78 ? 15.297 5.154 -18.458 1.00 89.62 78 ASP A C 1
ATOM 598 O O . ASP A 1 78 ? 15.690 4.859 -17.321 1.00 89.62 78 ASP A O 1
ATOM 602 N N . GLU A 1 79 ? 14.559 6.246 -18.671 1.00 86.94 79 GLU A N 1
ATOM 603 C CA . GLU A 1 79 ? 14.089 7.125 -17.604 1.00 86.94 79 GLU A CA 1
ATOM 604 C C . GLU A 1 79 ? 13.041 6.438 -16.719 1.00 86.94 79 GLU A C 1
ATOM 606 O O . GLU A 1 79 ? 13.126 6.539 -15.488 1.00 86.94 79 GLU A O 1
ATOM 611 N N . ARG A 1 80 ? 12.101 5.686 -17.314 1.00 87.56 80 ARG A N 1
ATOM 612 C CA . ARG A 1 80 ? 11.108 4.894 -16.567 1.00 87.56 80 ARG A CA 1
ATOM 613 C C . ARG A 1 80 ? 11.782 3.874 -15.663 1.00 87.56 80 ARG A C 1
ATOM 615 O O . ARG A 1 80 ? 11.530 3.870 -14.456 1.00 87.56 80 ARG A O 1
ATOM 622 N N . ASP A 1 81 ? 12.678 3.069 -16.223 1.00 86.44 81 ASP A N 1
ATOM 623 C CA . ASP A 1 81 ? 13.404 2.040 -15.484 1.00 86.44 81 ASP A CA 1
ATOM 624 C C . ASP A 1 81 ? 14.207 2.650 -14.342 1.00 86.44 81 ASP A C 1
ATOM 626 O O . ASP A 1 81 ? 14.230 2.133 -13.219 1.00 86.44 81 ASP A O 1
ATOM 630 N N . ARG A 1 82 ? 14.845 3.795 -14.591 1.00 86.06 82 ARG A N 1
ATOM 631 C CA . ARG A 1 82 ? 15.581 4.516 -13.558 1.00 86.06 82 ARG A CA 1
ATOM 632 C C . ARG A 1 82 ? 14.659 5.009 -12.445 1.00 86.06 82 ARG A C 1
ATOM 634 O O . ARG A 1 82 ? 15.031 4.875 -11.278 1.00 86.06 82 ARG A O 1
ATOM 641 N N . LEU A 1 83 ? 13.508 5.592 -12.775 1.00 87.00 83 LEU A N 1
ATOM 642 C CA . LEU A 1 83 ? 12.544 6.107 -11.800 1.00 87.00 83 LEU A CA 1
ATOM 643 C C . LEU A 1 83 ? 11.985 4.977 -10.931 1.00 87.00 83 LEU A C 1
ATOM 645 O O . LEU A 1 83 ? 12.019 5.053 -9.701 1.00 87.00 83 LEU A O 1
ATOM 649 N N . VAL A 1 84 ? 11.531 3.905 -11.572 1.00 88.88 84 VAL A N 1
ATOM 650 C CA . VAL A 1 84 ? 10.949 2.742 -10.905 1.00 88.88 84 VAL A CA 1
ATOM 651 C C . VAL A 1 84 ? 11.963 2.102 -9.956 1.00 88.88 84 VAL A C 1
ATOM 653 O O . VAL A 1 84 ? 11.700 1.971 -8.758 1.00 88.88 84 VAL A O 1
ATOM 656 N N . ASN A 1 85 ? 13.160 1.783 -10.456 1.00 86.56 85 ASN A N 1
ATOM 657 C CA . ASN A 1 85 ? 14.168 1.064 -9.678 1.00 86.56 85 ASN A CA 1
ATOM 658 C C . ASN A 1 85 ? 14.830 1.915 -8.588 1.00 86.56 85 ASN A C 1
ATOM 660 O O . ASN A 1 85 ? 15.190 1.389 -7.535 1.00 86.56 85 ASN A O 1
ATOM 664 N N . LYS A 1 86 ? 15.021 3.223 -8.811 1.00 84.62 86 LYS A N 1
ATOM 665 C CA . LYS A 1 86 ? 15.732 4.082 -7.846 1.00 84.62 86 LYS A CA 1
ATOM 666 C C . LYS A 1 86 ? 14.821 4.790 -6.853 1.00 84.62 86 LYS A C 1
ATOM 668 O O . LYS A 1 86 ? 15.322 5.214 -5.813 1.00 84.62 86 LYS A O 1
ATOM 673 N N . LEU A 1 87 ? 13.533 4.939 -7.156 1.00 84.31 87 LEU A N 1
ATOM 674 C CA . LEU A 1 87 ? 12.606 5.697 -6.318 1.00 84.31 87 LEU A CA 1
ATOM 675 C C . LEU A 1 87 ? 11.407 4.860 -5.878 1.00 84.31 87 LEU A C 1
ATOM 677 O O . LEU A 1 87 ? 11.204 4.694 -4.676 1.00 84.31 87 LEU A O 1
ATOM 681 N N . ILE A 1 88 ? 10.639 4.322 -6.827 1.00 88.75 88 ILE A N 1
ATOM 682 C CA . ILE A 1 88 ? 9.326 3.741 -6.523 1.00 88.75 88 ILE A CA 1
ATOM 683 C C . ILE A 1 88 ? 9.468 2.446 -5.723 1.00 88.75 88 ILE A C 1
ATOM 685 O O . ILE A 1 88 ? 8.887 2.353 -4.644 1.00 88.75 88 ILE A O 1
ATOM 689 N N . TYR A 1 8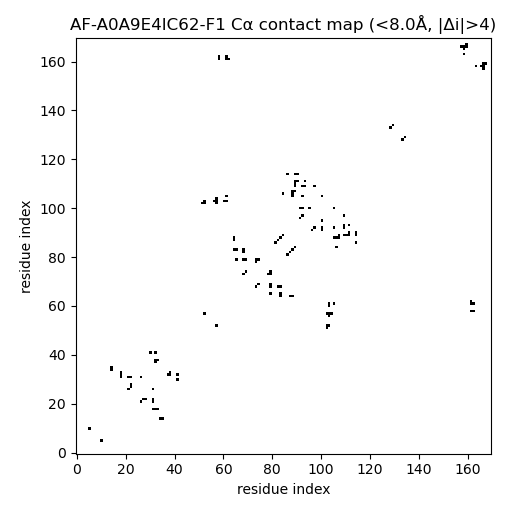9 ? 10.294 1.491 -6.169 1.00 89.62 89 TYR A N 1
ATOM 690 C CA . TYR A 1 89 ? 10.506 0.252 -5.414 1.00 89.62 89 TYR A CA 1
ATOM 691 C C . TYR A 1 89 ? 11.068 0.504 -4.006 1.00 89.62 89 TYR A C 1
ATOM 693 O O . TYR A 1 89 ? 10.480 0.004 -3.051 1.00 89.62 89 TYR A O 1
ATOM 701 N N . PRO A 1 90 ? 12.128 1.313 -3.799 1.00 86.44 90 PRO A N 1
ATOM 702 C CA . PRO A 1 90 ? 12.601 1.623 -2.448 1.00 86.44 90 PRO A CA 1
ATOM 703 C C . PRO A 1 90 ? 11.541 2.246 -1.529 1.00 86.44 90 PRO A C 1
ATOM 705 O O . PRO A 1 90 ? 11.505 1.918 -0.342 1.00 86.44 90 PRO A O 1
ATOM 708 N N . ILE A 1 91 ? 10.683 3.130 -2.053 1.00 85.50 91 ILE A N 1
ATOM 709 C CA . ILE A 1 91 ? 9.579 3.717 -1.280 1.00 85.50 91 ILE A CA 1
ATOM 710 C C . ILE A 1 91 ? 8.529 2.653 -0.959 1.00 85.50 91 ILE A C 1
ATOM 712 O O . ILE A 1 91 ? 8.138 2.536 0.199 1.00 85.50 91 ILE A O 1
ATOM 716 N N . ALA A 1 92 ? 8.116 1.856 -1.947 1.00 89.31 92 ALA A N 1
ATOM 717 C CA . ALA A 1 92 ? 7.153 0.775 -1.761 1.00 8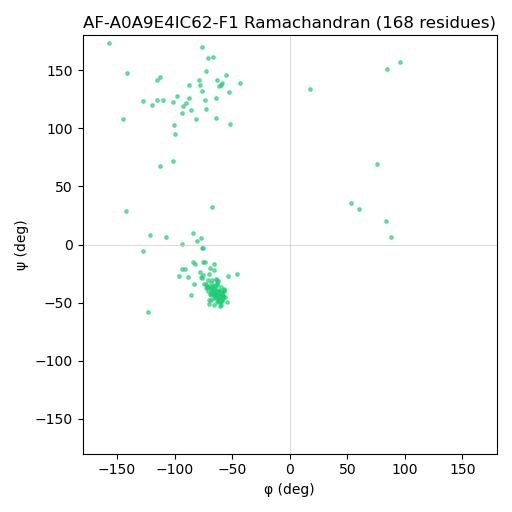9.31 92 ALA A CA 1
ATOM 718 C C . ALA A 1 92 ? 7.631 -0.211 -0.686 1.00 89.31 92 ALA A C 1
ATOM 720 O O . ALA A 1 92 ? 6.885 -0.505 0.248 1.00 89.31 92 ALA A O 1
ATOM 721 N N . ARG A 1 93 ? 8.911 -0.609 -0.734 1.00 89.12 93 ARG A N 1
ATOM 722 C CA . ARG A 1 93 ? 9.523 -1.452 0.302 1.00 89.12 93 ARG A CA 1
ATOM 723 C C . ARG A 1 93 ? 9.477 -0.817 1.684 1.00 89.12 93 ARG A C 1
ATOM 725 O O . ARG A 1 93 ? 9.176 -1.488 2.664 1.00 89.12 93 ARG A O 1
ATOM 732 N N . GLY A 1 94 ? 9.740 0.486 1.768 1.00 85.50 94 GLY A N 1
ATOM 733 C CA . GLY A 1 94 ? 9.692 1.207 3.035 1.00 85.50 94 GLY A CA 1
ATOM 734 C C . GLY A 1 94 ? 8.286 1.395 3.612 1.00 85.50 94 GLY A C 1
ATOM 735 O O . GLY A 1 94 ? 8.160 1.557 4.823 1.00 85.50 94 GLY A O 1
ATOM 736 N N . LEU A 1 95 ? 7.246 1.384 2.774 1.00 86.12 95 LEU A N 1
ATOM 737 C CA . LEU A 1 95 ? 5.852 1.533 3.202 1.00 86.12 95 LEU A CA 1
ATOM 738 C C . LEU A 1 95 ? 5.224 0.207 3.623 1.00 86.12 95 LEU A C 1
ATOM 740 O O . LEU A 1 95 ? 4.524 0.159 4.629 1.00 86.12 95 LEU A O 1
ATOM 744 N N . VAL A 1 96 ? 5.467 -0.840 2.840 1.00 87.38 96 VAL A N 1
ATOM 745 C CA . VAL A 1 96 ? 4.825 -2.150 3.003 1.00 87.38 96 VAL A CA 1
ATOM 746 C C . VAL A 1 96 ? 5.643 -3.067 3.926 1.00 87.38 96 VAL A C 1
ATOM 748 O O . VAL A 1 96 ? 5.099 -3.977 4.544 1.00 87.38 96 VAL A O 1
ATOM 751 N N . GLY A 1 97 ? 6.939 -2.790 4.086 1.00 87.94 97 GLY A N 1
ATOM 752 C CA . GLY A 1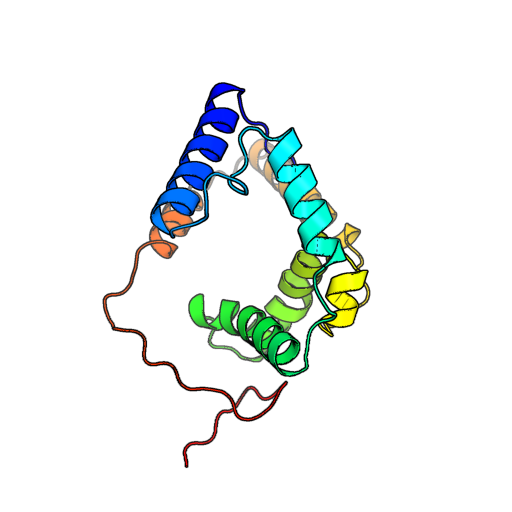 97 ? 7.862 -3.577 4.898 1.00 87.94 97 GLY A CA 1
ATOM 753 C C . GLY A 1 97 ? 8.637 -4.602 4.073 1.00 87.94 97 GLY A C 1
ATOM 754 O O . GLY A 1 97 ? 8.216 -5.004 2.986 1.00 87.94 97 GLY A O 1
ATOM 755 N N . ASP A 1 98 ? 9.797 -5.016 4.586 1.00 88.25 98 ASP A N 1
ATOM 756 C CA . ASP A 1 98 ? 10.728 -5.871 3.842 1.00 88.25 98 ASP A CA 1
ATOM 757 C C . ASP A 1 98 ? 10.160 -7.271 3.575 1.00 88.25 98 ASP A C 1
ATOM 759 O O . ASP A 1 98 ? 10.324 -7.776 2.470 1.00 88.25 98 ASP A O 1
ATOM 763 N N . GLU A 1 99 ? 9.434 -7.859 4.530 1.00 89.19 99 GLU A N 1
ATOM 764 C CA . GLU A 1 99 ? 8.922 -9.230 4.413 1.00 89.19 99 GLU A CA 1
ATOM 765 C C . GLU A 1 99 ? 7.873 -9.378 3.306 1.00 89.19 99 GLU A C 1
ATOM 767 O O . GLU A 1 99 ? 8.034 -10.200 2.406 1.00 89.19 99 GLU A O 1
ATOM 772 N N . LEU A 1 100 ? 6.840 -8.531 3.302 1.00 90.19 100 LEU A N 1
ATOM 773 C CA . LEU A 1 100 ? 5.839 -8.545 2.234 1.00 90.19 100 LEU A CA 1
ATOM 774 C C . LEU A 1 100 ? 6.440 -8.085 0.893 1.00 90.19 100 LEU A C 1
ATOM 776 O O . LEU A 1 100 ? 6.056 -8.582 -0.160 1.00 90.19 100 LEU A O 1
ATOM 780 N N . SER A 1 101 ? 7.446 -7.208 0.906 1.00 92.62 101 SER A N 1
ATOM 781 C CA . SER A 1 101 ? 8.162 -6.826 -0.320 1.00 92.62 101 SER A CA 1
ATOM 782 C C . SER A 1 101 ? 8.982 -7.959 -0.929 1.00 92.62 101 SER A C 1
ATOM 784 O O . SER A 1 101 ? 9.078 -8.051 -2.153 1.00 92.62 101 SER A O 1
ATOM 786 N N . ASP A 1 102 ? 9.590 -8.800 -0.091 1.00 92.25 102 ASP A N 1
ATOM 787 C CA . ASP A 1 102 ? 10.283 -10.009 -0.531 1.00 92.25 102 ASP A CA 1
ATOM 788 C C . ASP A 1 102 ? 9.282 -11.020 -1.097 1.00 92.25 102 ASP A C 1
ATOM 790 O O . ASP A 1 102 ? 9.523 -11.578 -2.164 1.00 92.25 102 ASP A O 1
ATOM 794 N N . GLN A 1 103 ? 8.119 -11.185 -0.458 1.00 93.12 103 GLN A N 1
ATOM 795 C CA . GLN A 1 103 ? 7.039 -12.029 -0.982 1.00 93.12 103 GLN A CA 1
ATOM 796 C C . GLN A 1 103 ? 6.485 -11.520 -2.325 1.00 93.12 103 GLN A C 1
ATOM 798 O O . GLN A 1 103 ? 6.153 -12.321 -3.195 1.00 93.12 103 GLN A O 1
ATOM 803 N N . LEU A 1 104 ? 6.434 -10.199 -2.527 1.00 93.62 104 LEU A N 1
ATOM 804 C CA . LEU A 1 104 ? 6.028 -9.562 -3.787 1.00 93.62 104 LEU A CA 1
ATOM 805 C C . LEU A 1 104 ? 7.143 -9.504 -4.849 1.00 93.62 104 LEU A C 1
ATOM 807 O O . LEU A 1 104 ? 6.937 -8.935 -5.924 1.00 93.62 104 LEU A O 1
ATOM 811 N N . ASN A 1 105 ? 8.320 -10.080 -4.575 1.00 92.56 105 ASN A N 1
ATOM 812 C CA . ASN A 1 105 ? 9.491 -10.062 -5.457 1.00 92.56 105 ASN A CA 1
ATOM 813 C C . ASN A 1 105 ? 9.907 -8.655 -5.919 1.00 92.56 105 ASN A C 1
ATOM 815 O O . ASN A 1 105 ? 10.377 -8.472 -7.044 1.00 92.56 105 ASN A O 1
ATOM 819 N N . PHE A 1 106 ? 9.773 -7.640 -5.060 1.00 91.81 106 PHE A N 1
ATOM 820 C CA . PHE A 1 106 ? 10.289 -6.316 -5.402 1.00 91.81 106 PHE A CA 1
ATOM 821 C C . PHE A 1 106 ? 11.823 -6.367 -5.553 1.00 91.81 106 PHE A C 1
ATOM 823 O O . PHE A 1 106 ? 12.505 -7.055 -4.787 1.00 91.81 106 PHE A O 1
ATOM 830 N N . PRO A 1 107 ? 12.419 -5.647 -6.516 1.00 85.06 107 PRO A N 1
ATOM 831 C CA . PRO A 1 107 ? 13.865 -5.608 -6.676 1.00 85.06 107 PRO A CA 1
ATOM 832 C C . PRO A 1 107 ? 14.553 -4.793 -5.567 1.00 85.06 107 PRO A C 1
ATOM 834 O O . PRO A 1 107 ? 14.022 -3.811 -5.042 1.00 85.06 107 PRO A O 1
ATOM 837 N N . GLY A 1 108 ? 15.789 -5.191 -5.243 1.00 72.44 108 GLY A N 1
ATOM 838 C CA . GLY A 1 108 ? 16.698 -4.483 -4.333 1.00 72.44 108 GLY A CA 1
ATOM 839 C C . GLY A 1 108 ? 16.504 -4.793 -2.841 1.00 72.44 108 GLY A C 1
ATOM 840 O O . GLY A 1 108 ? 15.411 -5.084 -2.385 1.00 72.44 108 GLY A O 1
ATOM 841 N N . LYS A 1 109 ? 17.582 -4.701 -2.048 1.00 61.44 109 LYS A N 1
ATOM 842 C CA . LYS A 1 109 ? 17.520 -4.798 -0.576 1.00 61.44 109 LYS A CA 1
ATOM 843 C C . LYS A 1 109 ? 17.324 -3.398 0.006 1.00 61.44 109 LYS A C 1
ATOM 845 O O . LYS A 1 109 ? 18.139 -2.513 -0.267 1.00 61.44 109 LYS A O 1
ATOM 850 N N . GLY A 1 110 ? 16.250 -3.196 0.768 1.00 53.78 110 GLY A N 1
ATOM 851 C CA . GLY A 1 110 ? 15.815 -1.899 1.288 1.00 53.78 110 GLY A CA 1
ATOM 852 C C . GLY A 1 110 ? 16.919 -1.140 2.029 1.00 53.78 110 GLY A C 1
ATOM 853 O O . GLY A 1 110 ? 17.226 -1.410 3.183 1.00 53.78 110 GLY A O 1
ATOM 854 N N . LYS A 1 111 ? 17.510 -0.125 1.390 1.00 53.00 111 LYS A N 1
ATOM 855 C CA . LYS A 1 111 ? 18.259 0.928 2.093 1.00 53.00 111 LYS A CA 1
ATOM 856 C C . LYS A 1 111 ? 17.374 2.166 2.185 1.00 53.00 111 LYS A C 1
ATOM 858 O O . LYS A 1 111 ? 17.619 3.177 1.532 1.00 53.00 111 LYS A O 1
ATOM 863 N N . LEU A 1 112 ? 16.356 2.059 3.040 1.00 51.91 112 LEU A N 1
ATOM 864 C CA . LEU A 1 112 ? 15.373 3.087 3.431 1.00 51.91 112 LEU A CA 1
ATOM 865 C C . LEU A 1 112 ? 16.000 4.459 3.752 1.00 51.91 112 LEU A C 1
ATOM 867 O O . LEU A 1 112 ? 15.366 5.504 3.617 1.00 51.91 112 LEU A O 1
ATOM 871 N N . LEU A 1 113 ? 17.272 4.460 4.157 1.00 48.50 113 LEU A N 1
ATOM 872 C CA . LEU A 1 113 ? 18.021 5.660 4.507 1.00 48.50 113 LEU A CA 1
ATOM 873 C C . LEU A 1 113 ? 18.229 6.605 3.320 1.00 48.50 113 LEU A C 1
ATOM 875 O O . LEU A 1 113 ? 18.128 7.809 3.516 1.00 48.50 113 LEU A O 1
ATOM 879 N N . PHE A 1 114 ? 18.489 6.117 2.106 1.00 53.53 114 PHE A N 1
ATOM 880 C CA . PHE A 1 114 ? 18.955 6.996 1.027 1.00 53.53 114 PHE A CA 1
ATOM 881 C C . PHE A 1 114 ? 17.894 7.977 0.487 1.00 53.53 114 PHE A C 1
ATOM 883 O O . PHE A 1 114 ? 18.207 9.164 0.418 1.00 53.53 114 PHE A O 1
ATOM 890 N N . PRO A 1 115 ? 16.646 7.572 0.162 1.00 52.06 115 PRO A N 1
ATOM 891 C CA . PRO A 1 115 ? 15.654 8.507 -0.379 1.00 52.06 115 PRO A CA 1
ATOM 892 C C . PRO A 1 115 ? 15.124 9.492 0.676 1.00 52.06 115 PRO A C 1
ATOM 894 O O . PRO A 1 115 ? 14.946 10.671 0.376 1.00 52.06 115 PRO A O 1
ATOM 897 N N . LEU A 1 116 ? 14.954 9.065 1.935 1.00 55.84 116 LEU A N 1
ATOM 898 C CA . LEU A 1 116 ? 14.520 9.954 3.023 1.00 55.84 116 LEU A CA 1
ATOM 899 C C . LEU A 1 116 ? 15.627 10.926 3.465 1.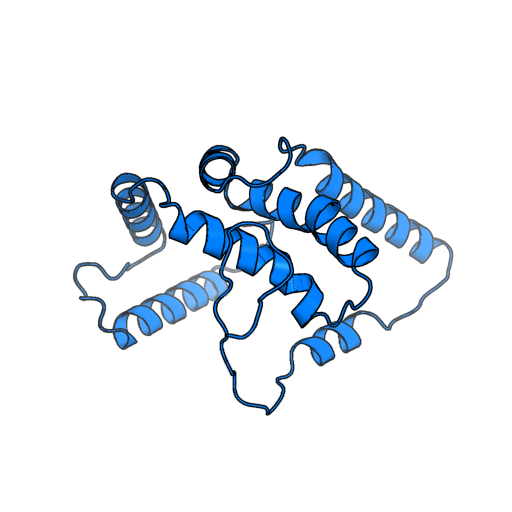00 55.84 116 LEU A C 1
ATOM 901 O O . LEU A 1 116 ? 15.332 12.090 3.749 1.00 55.84 116 LEU A O 1
ATOM 905 N N . LEU A 1 117 ? 16.901 10.498 3.502 1.00 52.38 117 LEU A N 1
ATOM 906 C CA . LEU A 1 117 ? 18.027 11.423 3.699 1.00 52.38 117 LEU A CA 1
ATOM 907 C C . LEU A 1 117 ? 18.179 12.374 2.519 1.00 52.38 117 LEU A C 1
ATOM 909 O O . LEU A 1 117 ? 18.383 13.559 2.755 1.00 52.38 117 LEU A O 1
ATOM 913 N N . ALA A 1 118 ? 18.062 11.889 1.281 1.00 58.22 118 ALA A N 1
ATOM 914 C CA . ALA A 1 118 ? 18.136 12.735 0.095 1.00 58.22 118 ALA A CA 1
ATOM 915 C C . ALA A 1 118 ? 17.036 13.806 0.113 1.00 58.22 118 ALA A C 1
ATOM 917 O O . ALA A 1 118 ? 17.339 14.980 -0.076 1.00 58.22 118 ALA A O 1
ATOM 918 N N . TYR A 1 119 ? 15.798 13.443 0.463 1.00 62.97 119 TYR A N 1
ATOM 919 C CA . TYR A 1 119 ? 14.697 14.397 0.619 1.00 62.97 119 TYR A CA 1
ATOM 920 C C . TYR A 1 119 ? 14.945 15.415 1.747 1.00 62.97 119 TYR A C 1
ATOM 922 O O . TYR A 1 119 ? 14.737 16.615 1.575 1.00 62.97 119 TYR A O 1
ATOM 930 N N . ARG A 1 120 ? 15.456 14.972 2.907 1.00 60.06 120 ARG A N 1
ATOM 931 C CA . ARG A 1 120 ? 15.808 15.875 4.023 1.00 60.06 120 ARG A CA 1
ATOM 932 C C . ARG A 1 120 ? 16.979 16.803 3.693 1.00 60.06 120 ARG A C 1
ATOM 934 O O . ARG A 1 120 ? 16.998 17.945 4.157 1.00 60.06 120 ARG A O 1
ATOM 941 N N . LEU A 1 121 ? 17.954 16.326 2.922 1.00 58.16 121 LEU A N 1
ATOM 942 C CA . LEU A 1 121 ? 19.072 17.127 2.429 1.00 58.16 121 LEU A CA 1
ATOM 943 C C . LEU A 1 121 ? 18.588 18.150 1.403 1.00 58.16 121 LEU A C 1
ATOM 945 O O . LEU A 1 121 ? 18.953 19.316 1.522 1.00 58.16 121 LEU A O 1
ATOM 949 N N . ASP A 1 122 ? 17.704 17.761 0.484 1.00 62.03 122 ASP A N 1
ATOM 950 C CA . ASP A 1 122 ? 17.127 18.675 -0.501 1.00 62.03 122 ASP A CA 1
ATOM 951 C C . ASP A 1 122 ? 16.307 19.788 0.173 1.00 62.03 122 ASP A C 1
ATOM 953 O O . ASP A 1 122 ? 16.471 20.964 -0.143 1.00 62.03 122 ASP A O 1
ATOM 957 N N . GLN A 1 123 ? 15.541 19.473 1.225 1.00 61.16 123 GLN A N 1
ATOM 958 C CA . GLN A 1 123 ? 14.862 20.500 2.024 1.00 61.16 123 GLN A CA 1
ATOM 959 C C . GLN A 1 123 ? 15.822 21.444 2.770 1.00 61.16 123 GLN A C 1
ATOM 961 O O . GLN A 1 123 ? 15.529 22.635 2.913 1.00 61.16 123 GLN A O 1
ATOM 966 N N . ARG A 1 124 ? 16.980 20.956 3.239 1.00 58.38 124 ARG A N 1
ATOM 967 C CA . ARG A 1 124 ? 18.012 21.814 3.853 1.00 58.38 124 ARG A CA 1
ATOM 968 C C . ARG A 1 124 ? 18.700 22.703 2.822 1.00 58.38 124 ARG A C 1
ATOM 970 O O . ARG A 1 124 ? 18.929 23.874 3.106 1.00 58.38 124 ARG A O 1
ATOM 977 N N . VAL A 1 125 ? 18.978 22.177 1.631 1.00 62.28 125 VAL A N 1
ATOM 978 C CA . VAL A 1 125 ? 19.563 22.934 0.517 1.00 62.28 125 VAL A CA 1
ATOM 979 C C . VAL A 1 125 ? 18.579 23.985 0.000 1.00 62.28 125 VAL A C 1
ATOM 981 O O . VAL A 1 125 ? 18.985 25.124 -0.210 1.00 62.28 125 VAL A O 1
ATOM 984 N N . LYS A 1 126 ? 17.284 23.665 -0.124 1.00 61.59 126 LYS A N 1
ATOM 985 C CA . LYS A 1 126 ? 16.232 24.630 -0.491 1.00 61.59 126 LYS A CA 1
ATOM 986 C C . LYS A 1 126 ? 16.074 25.738 0.556 1.00 61.59 126 LYS A C 1
ATOM 988 O O . LYS A 1 126 ? 16.005 26.904 0.177 1.00 61.59 126 LYS A O 1
ATOM 993 N N . LYS A 1 127 ? 16.131 25.419 1.858 1.00 56.66 127 LYS A N 1
ATOM 994 C CA . LYS A 1 127 ? 16.170 26.438 2.929 1.00 56.66 127 LYS A CA 1
ATOM 995 C C . LYS A 1 127 ? 17.418 27.326 2.860 1.00 56.66 127 LYS A C 1
ATOM 997 O O . LYS A 1 127 ? 17.309 28.532 3.057 1.00 56.66 127 LYS A O 1
ATOM 1002 N N . LEU A 1 128 ? 18.587 26.762 2.540 1.00 57.88 128 LEU A N 1
ATOM 1003 C CA . LEU A 1 128 ? 19.820 27.540 2.361 1.00 57.88 128 LEU A CA 1
ATOM 1004 C C . LEU A 1 128 ? 19.752 28.442 1.116 1.00 57.88 128 LEU A C 1
ATOM 1006 O O . LEU A 1 128 ? 20.146 29.603 1.175 1.00 57.88 128 LEU A O 1
ATOM 1010 N N . LYS A 1 129 ? 19.199 27.947 0.004 1.00 52.38 129 LYS A N 1
ATOM 1011 C CA . LYS A 1 129 ? 18.999 28.724 -1.230 1.00 52.38 129 LYS A CA 1
ATOM 1012 C C . LYS A 1 129 ? 17.976 29.851 -1.056 1.00 52.38 129 LYS A C 1
ATOM 1014 O O . LYS A 1 129 ? 18.211 30.948 -1.550 1.00 52.38 129 LYS A O 1
ATOM 1019 N N . GLN A 1 130 ? 16.907 29.635 -0.286 1.00 50.53 130 GLN A N 1
ATOM 1020 C CA . GLN A 1 130 ? 15.962 30.699 0.080 1.00 50.53 130 GLN A CA 1
ATOM 1021 C C . GLN A 1 130 ? 16.618 31.804 0.926 1.00 50.53 130 GLN A C 1
ATOM 1023 O O . GLN A 1 130 ? 16.251 32.965 0.778 1.00 50.53 130 GLN A O 1
ATOM 1028 N N . SER A 1 131 ? 17.631 31.484 1.743 1.00 47.53 131 SER A N 1
ATOM 1029 C CA . SER A 1 131 ? 18.401 32.493 2.494 1.00 47.53 131 SER A CA 1
ATOM 1030 C C . SER A 1 131 ? 19.396 33.301 1.643 1.00 47.53 131 SER A C 1
ATOM 1032 O O . SER A 1 131 ? 19.854 34.349 2.085 1.00 47.53 131 SER A O 1
ATOM 1034 N N . ILE A 1 132 ? 19.706 32.841 0.422 1.00 47.88 132 ILE A N 1
ATOM 1035 C CA . ILE A 1 132 ? 20.667 33.468 -0.510 1.00 47.88 132 ILE A CA 1
ATOM 1036 C C . ILE A 1 132 ? 19.949 34.141 -1.706 1.00 47.88 132 ILE A C 1
ATOM 1038 O O . ILE A 1 132 ? 20.586 34.699 -2.590 1.00 47.88 132 ILE A O 1
ATOM 1042 N N . GLY A 1 133 ? 18.612 34.204 -1.697 1.00 45.50 133 GLY A N 1
ATOM 1043 C CA . GLY A 1 133 ? 17.850 35.057 -2.612 1.00 45.50 133 GLY A CA 1
ATOM 1044 C C . GLY A 1 133 ? 17.755 34.528 -4.042 1.00 45.50 133 GLY A C 1
ATOM 1045 O O . GLY A 1 133 ? 18.284 35.134 -4.959 1.00 45.50 133 GLY A O 1
ATOM 1046 N N . PHE A 1 134 ? 17.013 33.439 -4.239 1.00 44.31 134 PHE A N 1
ATOM 1047 C CA . PHE A 1 134 ? 16.340 33.137 -5.507 1.00 44.31 134 PHE A CA 1
ATOM 1048 C C . PHE A 1 134 ? 15.009 32.458 -5.174 1.00 44.31 134 PHE A C 1
ATOM 1050 O O . PHE A 1 134 ? 14.983 31.330 -4.680 1.00 44.31 134 PHE A O 1
ATOM 1057 N N . ALA A 1 135 ? 13.909 33.179 -5.370 1.00 40.22 135 ALA A N 1
ATOM 1058 C CA . ALA A 1 135 ? 12.559 32.663 -5.204 1.00 40.22 135 ALA A CA 1
ATOM 1059 C C . ALA A 1 135 ? 11.977 32.357 -6.587 1.00 40.22 135 ALA A C 1
ATOM 1061 O O . ALA A 1 135 ? 11.876 33.257 -7.415 1.00 40.22 135 ALA A O 1
ATOM 1062 N N . GLU A 1 136 ? 11.558 31.114 -6.813 1.00 46.31 136 GLU A N 1
ATOM 1063 C CA . GLU A 1 136 ? 10.638 30.766 -7.896 1.00 46.31 136 GLU A CA 1
ATOM 1064 C C . GLU A 1 136 ? 9.477 29.973 -7.289 1.00 46.31 136 GLU A C 1
ATOM 1066 O O . GLU A 1 136 ? 9.675 28.999 -6.562 1.00 46.31 136 GLU A O 1
ATOM 1071 N N . ALA A 1 137 ? 8.263 30.477 -7.505 1.00 45.66 137 ALA A N 1
ATOM 1072 C CA . ALA A 1 137 ? 7.026 30.045 -6.866 1.00 45.66 137 ALA A CA 1
ATOM 1073 C C . ALA A 1 137 ? 6.091 29.385 -7.896 1.00 45.66 137 ALA A C 1
ATOM 1075 O O . ALA A 1 137 ? 5.052 29.948 -8.231 1.00 45.66 137 ALA A O 1
ATOM 1076 N N . SER A 1 138 ? 6.465 28.213 -8.423 1.00 50.59 138 SER A N 1
ATOM 1077 C CA . SER A 1 138 ? 5.702 27.529 -9.490 1.00 50.59 138 SER A CA 1
ATOM 1078 C C . SER A 1 138 ? 5.324 26.061 -9.219 1.00 50.59 138 SER A C 1
ATOM 1080 O O . SER A 1 138 ? 4.546 25.499 -9.984 1.00 50.59 138 SER A O 1
ATOM 1082 N N . ASP A 1 139 ? 5.784 25.443 -8.126 1.00 57.12 139 ASP A N 1
ATOM 1083 C CA . ASP A 1 139 ? 5.670 23.979 -7.937 1.00 57.12 139 ASP A CA 1
ATOM 1084 C C . ASP A 1 139 ? 4.270 23.474 -7.516 1.00 57.12 139 ASP A C 1
ATOM 1086 O O . ASP A 1 139 ? 3.909 22.332 -7.797 1.00 57.12 139 ASP A O 1
ATOM 1090 N N . PHE A 1 140 ? 3.451 24.281 -6.829 1.00 43.34 140 PHE A N 1
ATOM 1091 C CA . PHE A 1 140 ? 2.200 23.772 -6.233 1.00 43.34 140 PHE A CA 1
ATOM 1092 C C . PHE A 1 140 ? 1.022 23.717 -7.219 1.00 43.34 140 PHE A C 1
ATOM 1094 O O . PHE A 1 140 ? 0.199 22.806 -7.163 1.00 43.34 140 PHE A O 1
ATOM 1101 N N . SER A 1 141 ? 0.951 24.660 -8.159 1.00 42.78 141 SER A N 1
ATOM 1102 C CA . SER A 1 141 ? -0.098 24.696 -9.185 1.00 42.78 141 SER A CA 1
ATOM 1103 C C . SER A 1 141 ? 0.060 23.583 -10.224 1.00 42.78 141 SER A C 1
ATOM 1105 O O . SER A 1 141 ? -0.942 23.078 -10.722 1.00 42.78 141 SER A O 1
ATOM 1107 N N . GLN A 1 142 ? 1.293 23.150 -10.505 1.00 49.81 142 GLN A N 1
ATOM 1108 C CA . GLN A 1 142 ? 1.562 22.050 -11.437 1.00 49.81 142 GLN A CA 1
ATOM 1109 C C . GLN A 1 142 ? 1.138 20.688 -10.873 1.00 49.81 142 GLN A C 1
ATOM 1111 O O . GLN A 1 142 ? 0.584 19.867 -11.601 1.00 49.81 142 GLN A O 1
ATOM 1116 N N . LEU A 1 143 ? 1.311 20.470 -9.566 1.00 47.69 143 LEU A N 1
ATOM 1117 C CA . LEU A 1 143 ? 0.873 19.234 -8.908 1.00 47.69 143 LEU A CA 1
ATOM 1118 C C . LEU A 1 143 ? -0.657 19.097 -8.858 1.00 47.69 143 LEU A C 1
ATOM 1120 O O . LEU A 1 143 ? -1.168 17.989 -8.985 1.00 47.69 143 LEU A O 1
ATOM 1124 N N . LEU A 1 144 ? -1.390 20.210 -8.735 1.00 48.88 144 LEU A N 1
ATOM 1125 C CA . LEU A 1 144 ? -2.859 20.219 -8.779 1.00 48.88 144 LEU A CA 1
ATOM 1126 C C . LEU A 1 144 ? -3.427 20.043 -10.196 1.00 48.88 144 LEU A C 1
ATOM 1128 O O . LEU A 1 144 ? -4.537 19.542 -10.350 1.00 48.88 144 LEU A O 1
ATOM 1132 N N . GLN A 1 145 ? -2.680 20.426 -11.234 1.00 43.06 145 GLN A N 1
ATOM 1133 C CA . GLN A 1 145 ? -3.095 20.215 -12.625 1.00 43.06 145 GLN A CA 1
ATOM 1134 C C . GLN A 1 145 ? -2.919 18.760 -13.075 1.00 43.06 145 GLN A C 1
ATOM 1136 O O . GLN A 1 145 ? -3.703 18.281 -13.886 1.00 43.06 145 GLN A O 1
ATOM 1141 N N . ALA A 1 146 ? -1.951 18.034 -12.510 1.00 50.22 146 ALA A N 1
ATOM 1142 C CA . ALA A 1 146 ? -1.740 16.618 -12.810 1.00 50.22 146 ALA A CA 1
ATOM 1143 C C . ALA A 1 146 ? -2.803 15.685 -12.190 1.00 50.22 146 ALA A C 1
ATOM 1145 O O . ALA A 1 146 ? -2.901 14.530 -12.594 1.00 50.22 146 ALA A O 1
ATOM 1146 N N . SER A 1 147 ? -3.601 16.156 -11.219 1.00 46.09 147 SER A N 1
ATOM 1147 C CA . SER A 1 147 ? -4.629 15.343 -10.548 1.00 46.09 147 SER A CA 1
ATOM 1148 C C . SER A 1 147 ? -6.034 15.456 -11.158 1.00 46.09 147 SER A C 1
ATOM 1150 O O . SER A 1 147 ? -6.956 14.813 -10.659 1.00 46.09 147 SER A O 1
ATOM 1152 N N . ALA A 1 148 ? -6.228 16.251 -12.216 1.00 38.69 148 ALA A N 1
ATOM 1153 C CA . ALA A 1 148 ? -7.520 16.415 -12.884 1.00 38.69 148 ALA A CA 1
ATOM 1154 C C . ALA A 1 148 ? -7.616 15.551 -14.162 1.00 38.69 148 ALA A C 1
ATOM 1156 O O . ALA A 1 148 ? -7.133 15.944 -15.215 1.00 38.69 148 ALA A O 1
ATOM 1157 N N . TYR A 1 149 ? -8.207 14.363 -13.986 1.00 41.56 149 TYR A N 1
ATOM 1158 C CA . TYR A 1 149 ? -9.031 13.525 -14.886 1.00 41.56 149 TYR A CA 1
ATOM 1159 C C . TYR A 1 149 ? -9.009 13.763 -16.419 1.00 41.56 149 TYR A C 1
ATOM 1161 O O . TYR A 1 149 ? -9.229 14.880 -16.877 1.00 41.56 149 TYR A O 1
ATOM 1169 N N . ASP A 1 150 ? -8.896 12.677 -17.202 1.00 38.84 150 ASP A N 1
ATOM 1170 C CA . ASP A 1 150 ? -9.126 12.655 -18.661 1.00 38.84 150 ASP A CA 1
ATOM 1171 C C . ASP A 1 150 ? -10.345 11.773 -19.021 1.00 38.84 150 ASP A C 1
ATOM 1173 O O . ASP A 1 150 ? -10.575 10.728 -18.410 1.00 38.84 150 ASP A O 1
ATOM 1177 N N . ASP A 1 151 ? -11.121 12.221 -20.013 1.00 43.50 151 ASP A N 1
ATOM 1178 C CA . ASP A 1 151 ? -12.485 11.799 -20.400 1.00 43.50 151 ASP A CA 1
ATOM 1179 C C . ASP A 1 151 ? -12.533 10.556 -21.322 1.00 43.50 151 ASP A C 1
ATOM 1181 O O . ASP A 1 151 ? -13.576 10.199 -21.880 1.00 43.50 151 ASP A O 1
ATOM 1185 N N . ALA A 1 152 ? -11.409 9.867 -21.515 1.00 47.91 152 ALA A N 1
ATOM 1186 C CA . ALA A 1 152 ? -11.314 8.719 -22.412 1.00 47.91 152 ALA A CA 1
ATOM 1187 C C . ALA A 1 152 ? -11.374 7.401 -21.623 1.00 47.91 152 ALA A C 1
ATOM 1189 O O . ALA A 1 152 ? -10.406 6.990 -20.989 1.00 47.91 152 ALA A O 1
ATOM 1190 N N . GLY A 1 153 ? -12.536 6.743 -21.662 1.00 41.09 153 GLY A N 1
ATOM 1191 C CA . GLY A 1 153 ? -12.835 5.503 -20.941 1.00 41.09 153 GLY A CA 1
ATOM 1192 C C . GLY A 1 153 ? -11.724 4.441 -20.969 1.00 41.09 153 GLY A C 1
ATOM 1193 O O . GLY A 1 153 ? -11.085 4.187 -21.988 1.00 41.09 153 GLY A O 1
ATOM 1194 N N . LEU A 1 154 ? -11.527 3.798 -19.817 1.00 42.00 154 LEU A N 1
ATOM 1195 C CA . LEU A 1 154 ? -10.495 2.790 -19.573 1.00 42.00 154 LEU A CA 1
ATOM 1196 C C . LEU A 1 154 ? -10.710 1.542 -20.453 1.00 42.00 154 LEU A C 1
ATOM 1198 O O . LEU A 1 154 ? -11.618 0.750 -20.200 1.00 42.00 154 LEU A O 1
ATOM 1202 N N . GLN A 1 155 ? -9.850 1.323 -21.452 1.00 38.25 155 GLN A N 1
ATOM 1203 C CA . GLN A 1 155 ? -9.689 0.015 -22.098 1.00 38.25 155 GLN A CA 1
ATOM 1204 C C . GLN A 1 155 ? -8.550 -0.747 -21.419 1.00 38.25 155 GLN A C 1
ATOM 1206 O O . GLN A 1 155 ? -7.388 -0.350 -21.481 1.00 38.25 155 GLN A O 1
ATOM 1211 N N . TYR A 1 156 ? -8.902 -1.842 -20.748 1.00 47.53 156 TYR A N 1
ATOM 1212 C CA . TYR A 1 156 ? -7.967 -2.691 -20.018 1.00 47.53 156 TYR A CA 1
ATOM 1213 C C . TYR A 1 156 ? -7.478 -3.829 -20.927 1.00 47.53 156 TYR A C 1
ATOM 1215 O O . TYR A 1 156 ? -8.285 -4.632 -21.393 1.00 47.53 156 TYR A O 1
ATOM 1223 N N . LEU A 1 157 ? -6.168 -3.907 -21.181 1.00 44.69 157 LEU A N 1
ATOM 1224 C CA . LEU A 1 157 ? -5.518 -5.044 -21.845 1.00 44.69 157 LEU A CA 1
ATOM 1225 C C . LEU A 1 157 ? -4.567 -5.717 -20.848 1.00 44.69 157 LEU A C 1
ATOM 1227 O O . LEU A 1 157 ? -3.699 -5.062 -20.272 1.00 44.69 157 LEU A O 1
ATOM 1231 N N . LEU A 1 158 ? -4.761 -7.019 -20.629 1.00 43.16 158 LEU A N 1
ATOM 1232 C CA . LEU A 1 158 ? -3.986 -7.829 -19.686 1.00 43.16 158 LEU A CA 1
ATOM 1233 C C . LEU A 1 158 ? -2.610 -8.216 -20.275 1.00 43.16 158 LEU A C 1
ATOM 1235 O O . LEU A 1 158 ? -2.554 -8.593 -21.446 1.00 43.16 158 LEU A O 1
ATOM 1239 N N . PRO A 1 159 ? -1.506 -8.146 -19.501 1.00 43.47 159 PRO A N 1
ATOM 1240 C CA . PRO A 1 159 ? -0.181 -8.597 -19.941 1.00 43.47 159 PRO A CA 1
ATOM 1241 C C . PRO A 1 159 ? -0.017 -10.126 -19.863 1.00 43.47 159 PRO A C 1
ATOM 1243 O O . PRO A 1 159 ? -0.428 -10.739 -18.881 1.00 43.47 159 PRO A O 1
ATOM 1246 N N . ASP A 1 160 ? 0.674 -10.723 -20.841 1.00 47.59 160 ASP A N 1
ATOM 1247 C CA . ASP A 1 160 ? 0.878 -12.182 -20.934 1.00 47.59 160 ASP A CA 1
ATOM 1248 C C . ASP A 1 160 ? 2.038 -12.737 -20.073 1.00 47.59 160 ASP A C 1
ATOM 1250 O O . ASP A 1 160 ? 2.088 -13.943 -19.819 1.00 47.59 160 ASP A O 1
ATOM 1254 N N . HIS A 1 161 ? 2.980 -11.911 -19.586 1.00 51.69 161 HIS A N 1
ATOM 1255 C CA . HIS A 1 161 ? 4.146 -12.379 -18.811 1.00 51.69 161 HIS A CA 1
ATOM 1256 C C . HIS A 1 161 ? 4.538 -11.455 -17.646 1.00 51.69 161 HIS A C 1
ATOM 1258 O O . HIS A 1 161 ? 4.456 -10.234 -17.744 1.00 51.69 161 HIS A O 1
ATOM 1264 N N . GLY A 1 162 ? 5.054 -12.049 -16.560 1.00 53.09 162 GLY A N 1
ATOM 1265 C CA . GLY A 1 162 ? 5.247 -11.385 -15.262 1.00 53.09 162 GLY A CA 1
ATOM 1266 C C . GLY A 1 162 ? 6.267 -10.239 -15.184 1.00 53.09 162 GLY A C 1
ATOM 1267 O O . GLY A 1 162 ? 6.205 -9.456 -14.242 1.00 53.09 162 GLY A O 1
ATOM 1268 N N . HIS A 1 163 ? 7.165 -10.097 -16.165 1.00 46.81 163 HIS A N 1
ATOM 1269 C CA . HIS A 1 163 ? 8.141 -8.994 -16.236 1.00 46.81 163 HIS A CA 1
ATOM 1270 C C . HIS A 1 163 ? 8.374 -8.483 -17.670 1.00 46.81 163 HIS A C 1
ATOM 1272 O O . HIS A 1 163 ? 9.466 -8.019 -17.995 1.00 46.81 163 HIS A O 1
ATOM 1278 N N . ALA A 1 164 ? 7.384 -8.591 -18.559 1.00 46.75 164 ALA A N 1
ATOM 1279 C CA . ALA A 1 164 ? 7.522 -8.101 -19.930 1.00 46.75 164 ALA A CA 1
ATOM 1280 C C . ALA A 1 164 ? 6.886 -6.713 -20.097 1.00 46.75 164 ALA A C 1
ATOM 1282 O O . ALA A 1 164 ? 5.710 -6.518 -19.814 1.00 46.75 164 ALA A O 1
ATOM 1283 N N . GLU A 1 165 ? 7.655 -5.768 -20.638 1.00 48.19 165 GLU A N 1
ATOM 1284 C CA . GLU A 1 165 ? 7.187 -4.431 -21.039 1.00 48.19 165 GLU A CA 1
ATOM 1285 C C . GLU A 1 165 ? 6.385 -4.450 -22.361 1.00 48.19 165 GLU A C 1
ATOM 1287 O O . GLU A 1 165 ? 5.886 -3.427 -22.823 1.00 48.19 165 GLU A O 1
ATOM 1292 N N . ARG A 1 166 ? 6.264 -5.615 -23.009 1.00 42.47 166 ARG A N 1
ATOM 1293 C CA . ARG A 1 166 ? 5.543 -5.777 -24.276 1.00 42.47 166 ARG A CA 1
ATOM 1294 C C . ARG A 1 166 ? 4.392 -6.757 -24.117 1.00 42.47 166 ARG A C 1
ATOM 1296 O O . ARG A 1 166 ? 4.616 -7.930 -23.836 1.00 42.47 166 ARG A O 1
ATOM 1303 N N . SER A 1 167 ? 3.185 -6.272 -24.376 1.00 45.00 167 SER A N 1
ATOM 1304 C CA . SER A 1 167 ? 2.016 -7.081 -24.703 1.00 45.00 167 SER A CA 1
ATOM 1305 C C . SER A 1 167 ? 1.987 -7.321 -26.217 1.00 45.00 167 SER A C 1
ATOM 1307 O O . SER A 1 167 ? 2.082 -6.380 -27.008 1.00 45.00 167 SER A O 1
ATOM 1309 N N . SER A 1 168 ? 1.903 -8.582 -26.641 1.00 47.56 168 SER A N 1
ATOM 1310 C CA . SER A 1 168 ? 1.592 -8.928 -28.031 1.00 47.56 168 SER A CA 1
ATOM 1311 C C . SER A 1 168 ? 0.083 -8.998 -28.214 1.00 47.56 168 SER A C 1
ATOM 1313 O O . SER A 1 168 ? -0.610 -9.565 -27.376 1.00 47.56 168 SER A O 1
ATOM 1315 N N . GLN A 1 169 ? -0.424 -8.451 -29.317 1.00 40.16 169 GLN A N 1
ATOM 1316 C CA . GLN A 1 169 ? -1.780 -8.749 -29.768 1.00 40.16 169 GLN A CA 1
ATOM 1317 C C . GLN A 1 169 ? -1.779 -10.140 -30.405 1.00 40.16 169 GLN A C 1
ATOM 1319 O O . GLN A 1 169 ? -0.899 -10.435 -31.219 1.00 40.16 169 GLN A O 1
ATOM 1324 N N . TRP A 1 170 ? -2.735 -10.979 -30.020 1.00 40.34 170 TRP A N 1
ATOM 1325 C CA . TRP A 1 170 ? -3.185 -12.065 -30.885 1.00 40.34 170 TRP A CA 1
ATOM 1326 C C . TRP A 1 170 ? -4.072 -11.498 -31.996 1.00 40.34 170 TRP A C 1
ATOM 1328 O O . TRP A 1 170 ? -4.776 -10.494 -31.737 1.00 40.34 170 TRP A O 1
#

Radius of gyration: 20.49 Å; Cα contacts (8 Å, |Δi|>4): 82; chains: 1; bounding box: 43×51×49 Å